Protein AF-A0A538NYM8-F1 (afdb_monomer)

Sequence (92 aa):
MFWLLVVAMNIWLVYRGLSGGIEKFCQFALPAMGVLAMIVLIRVLTLGTPNPVHPEQNVLNGLGYLWNPDFSKLTQFETWLAAAGQIFLVCR

pLDDT: mean 79.74, std 10.68, range [52.28, 94.94]

Mean predicted aligned error: 9.65 Å

Structure (mmCIF, N/CA/C/O backbone):
data_AF-A0A538NYM8-F1
#
_entry.id   AF-A0A538NYM8-F1
#
loop_
_atom_site.group_PDB
_atom_site.id
_atom_site.type_symbol
_atom_site.label_atom_id
_atom_site.label_alt_id
_atom_site.label_comp_id
_atom_site.label_asym_id
_at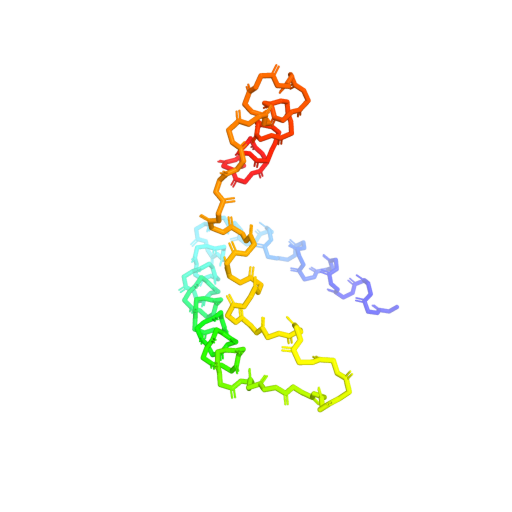om_site.label_entity_id
_atom_site.label_seq_id
_atom_site.pdbx_PDB_ins_code
_atom_site.Cartn_x
_atom_site.Cartn_y
_atom_site.Cartn_z
_atom_site.occupancy
_atom_site.B_iso_or_equiv
_atom_site.auth_seq_id
_atom_site.auth_comp_id
_atom_site.auth_asym_id
_atom_site.auth_atom_id
_atom_site.pdbx_PDB_model_num
ATOM 1 N N . MET A 1 1 ? -23.777 17.250 -2.970 1.00 71.25 1 MET A N 1
ATOM 2 C CA . MET A 1 1 ? -24.658 16.277 -2.284 1.00 71.25 1 MET A CA 1
ATOM 3 C C . MET A 1 1 ? -23.903 15.024 -1.831 1.00 71.25 1 MET A C 1
ATOM 5 O O . MET A 1 1 ? -23.858 14.786 -0.636 1.00 71.25 1 MET A O 1
ATOM 9 N N . PHE A 1 2 ? -23.237 14.277 -2.726 1.00 82.94 2 PHE A N 1
ATOM 10 C CA . PHE A 1 2 ? -22.468 13.061 -2.377 1.00 82.94 2 PHE A CA 1
ATOM 11 C C . PHE A 1 2 ? -21.405 13.271 -1.279 1.00 82.94 2 PHE A C 1
ATOM 13 O O . PHE A 1 2 ? -21.331 12.492 -0.336 1.00 82.94 2 PHE A O 1
ATOM 20 N N . TRP A 1 3 ? -20.650 14.372 -1.343 1.00 90.62 3 TRP A N 1
ATOM 21 C CA . TRP A 1 3 ? -19.624 14.702 -0.345 1.00 90.62 3 TRP A CA 1
ATOM 22 C C . TRP A 1 3 ? -20.176 14.809 1.088 1.00 90.62 3 TRP A C 1
ATOM 24 O O . TRP A 1 3 ? -19.593 14.255 2.013 1.00 90.62 3 TRP A O 1
ATOM 34 N N . LEU A 1 4 ? -21.344 15.439 1.270 1.00 90.69 4 LEU A N 1
ATOM 35 C CA . LEU A 1 4 ? -21.979 15.581 2.588 1.00 90.69 4 LEU A CA 1
ATOM 36 C C . LEU A 1 4 ? -22.408 14.229 3.168 1.00 90.69 4 LEU A C 1
ATOM 38 O O . LEU A 1 4 ? -22.302 14.020 4.371 1.00 90.69 4 LEU A O 1
ATOM 42 N N . LEU A 1 5 ? -22.850 13.304 2.312 1.00 90.25 5 LEU A N 1
ATOM 43 C CA . LEU A 1 5 ? -23.258 11.959 2.716 1.00 90.25 5 LEU A CA 1
ATOM 44 C C . LEU A 1 5 ? -22.047 11.150 3.203 1.00 90.25 5 LEU A C 1
ATOM 46 O O . LEU A 1 5 ? -22.099 10.538 4.267 1.00 90.25 5 LEU A O 1
ATOM 50 N N . VAL A 1 6 ? -20.926 11.222 2.478 1.00 89.06 6 VAL A N 1
ATOM 51 C CA . VAL A 1 6 ? -19.669 10.571 2.876 1.00 89.06 6 VAL A CA 1
ATOM 52 C C . VAL A 1 6 ? -19.154 11.138 4.199 1.00 89.06 6 VAL A C 1
ATOM 54 O O . VAL A 1 6 ? -18.781 10.370 5.085 1.00 89.06 6 VAL A O 1
ATOM 57 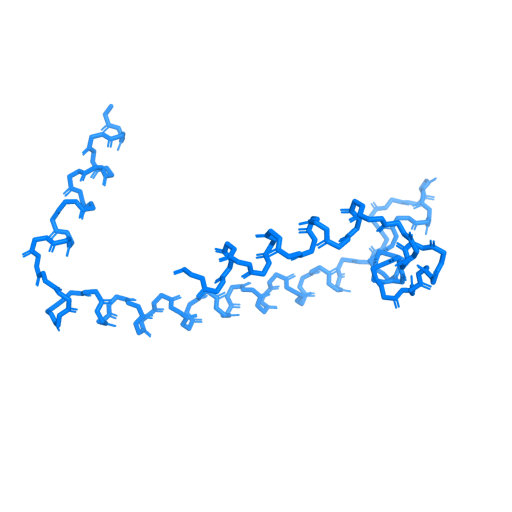N N . VAL A 1 7 ? -19.175 12.461 4.374 1.00 89.25 7 VAL A N 1
ATOM 58 C CA . VAL A 1 7 ? -18.741 13.106 5.623 1.00 89.25 7 VAL A CA 1
ATOM 59 C C . VAL A 1 7 ? -19.650 12.716 6.791 1.00 89.25 7 VAL A C 1
ATOM 61 O O . VAL A 1 7 ? -19.147 12.303 7.834 1.00 89.25 7 VAL A O 1
ATOM 64 N N . ALA A 1 8 ? -20.973 12.757 6.613 1.00 88.50 8 ALA A N 1
ATOM 65 C CA . ALA A 1 8 ? -21.927 12.350 7.645 1.00 88.50 8 ALA A CA 1
ATOM 66 C C . ALA A 1 8 ? -21.748 10.877 8.053 1.00 88.50 8 ALA A C 1
ATOM 68 O O . ALA A 1 8 ? -21.786 10.558 9.241 1.00 88.50 8 ALA A O 1
ATOM 69 N N . MET A 1 9 ? -21.493 9.988 7.089 1.00 84.00 9 MET A N 1
ATOM 70 C CA . MET A 1 9 ? -21.268 8.567 7.351 1.00 84.00 9 MET 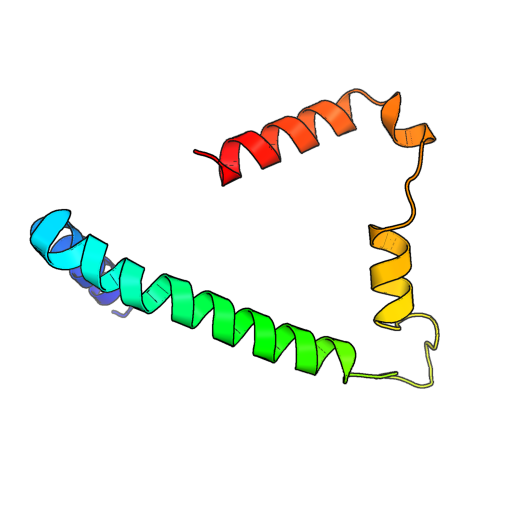A CA 1
ATOM 71 C C . MET A 1 9 ? -19.955 8.317 8.103 1.00 84.00 9 MET A C 1
ATOM 73 O O . MET A 1 9 ? -19.949 7.536 9.051 1.00 84.00 9 MET A O 1
ATOM 77 N N . ASN A 1 10 ? -18.867 9.009 7.742 1.00 83.94 10 ASN A N 1
ATOM 78 C CA . ASN A 1 10 ? -17.593 8.920 8.466 1.00 83.94 10 ASN A CA 1
ATOM 79 C C . ASN A 1 10 ? -17.736 9.414 9.912 1.00 83.94 10 ASN A C 1
ATOM 81 O O . ASN A 1 10 ? -17.308 8.735 10.843 1.00 83.94 10 ASN A O 1
ATOM 85 N N . ILE A 1 11 ? -18.399 10.556 10.107 1.00 85.62 11 ILE A N 1
ATOM 86 C CA . ILE A 1 11 ? -18.659 11.126 11.432 1.00 85.62 11 ILE A CA 1
ATOM 87 C C . ILE A 1 11 ? -19.507 10.163 12.281 1.00 85.62 11 ILE A C 1
ATOM 89 O O . ILE A 1 11 ? -19.168 9.894 13.433 1.00 85.62 11 ILE A O 1
ATOM 93 N N . TRP A 1 12 ? -20.563 9.578 11.708 1.00 84.44 12 TRP A N 1
ATOM 94 C CA . TRP A 1 12 ? -21.401 8.582 12.384 1.00 84.44 12 TRP A CA 1
ATOM 95 C C . TRP A 1 12 ? -20.618 7.326 12.805 1.00 84.44 12 TRP A C 1
ATOM 97 O O . TRP A 1 12 ? -20.819 6.812 13.907 1.00 84.44 12 TRP A O 1
ATOM 107 N N . LEU A 1 13 ? -19.694 6.857 11.960 1.00 78.38 13 LEU A N 1
ATOM 108 C CA . LEU A 1 13 ? -18.854 5.687 12.238 1.00 78.38 13 LEU A CA 1
ATOM 109 C C . LEU A 1 13 ? -17.867 5.946 13.386 1.00 78.38 13 LEU A C 1
ATOM 111 O O . LEU A 1 13 ? -17.681 5.081 14.241 1.00 78.38 13 LEU A O 1
ATOM 115 N N . VAL A 1 14 ? -17.290 7.151 13.438 1.00 81.62 14 VAL A N 1
ATOM 116 C CA . VAL A 1 14 ? -16.379 7.581 14.510 1.00 81.62 14 VAL A CA 1
ATOM 117 C C . VAL A 1 14 ? -17.126 7.763 15.837 1.00 81.62 14 VAL A C 1
ATOM 119 O O . VAL A 1 14 ? -16.644 7.304 16.873 1.00 81.62 14 VAL A O 1
ATOM 122 N N . TYR A 1 15 ? -18.330 8.351 15.824 1.00 78.81 15 TYR A N 1
ATOM 123 C CA . TYR A 1 15 ? -19.144 8.544 17.036 1.00 78.81 15 TYR A CA 1
ATOM 124 C C . TYR A 1 15 ? -19.558 7.235 17.720 1.00 78.81 15 TYR A C 1
ATOM 126 O O . TYR A 1 15 ? -19.762 7.216 18.932 1.00 78.81 15 TYR A O 1
ATOM 134 N N . ARG A 1 16 ? -19.666 6.130 16.973 1.00 73.44 16 ARG A N 1
ATOM 135 C CA . ARG A 1 16 ? -20.030 4.808 17.512 1.00 73.44 16 ARG A CA 1
ATOM 136 C C . ARG A 1 16 ? -18.876 4.108 18.256 1.00 73.44 16 ARG A C 1
ATOM 138 O O . ARG A 1 16 ? -19.087 3.045 18.842 1.00 73.44 16 ARG A O 1
ATOM 145 N N . GLY A 1 17 ? -17.691 4.726 18.278 1.00 69.44 17 GLY A N 1
ATOM 146 C CA . GLY A 1 17 ? -16.518 4.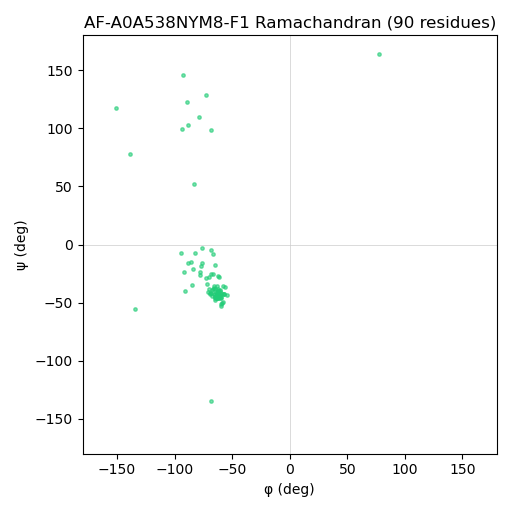290 19.035 1.00 69.44 17 GLY A CA 1
ATOM 147 C C . GLY A 1 17 ? -15.757 3.112 18.412 1.00 69.44 17 GLY A C 1
ATOM 148 O O . GLY A 1 17 ? -16.263 2.384 17.554 1.00 69.44 17 GLY A O 1
ATOM 149 N N . LEU A 1 18 ? -14.520 2.909 18.886 1.00 64.12 18 LEU A N 1
ATOM 150 C CA . LEU A 1 18 ? -13.598 1.863 18.413 1.00 64.12 18 LEU A CA 1
ATOM 151 C C . LEU A 1 18 ? -14.187 0.449 18.556 1.00 64.12 18 LEU A C 1
ATOM 153 O O . LEU A 1 18 ? -14.219 -0.308 17.589 1.00 64.12 18 LEU A O 1
ATOM 157 N N . SER A 1 19 ? -14.717 0.131 19.741 1.00 60.94 19 SER A N 1
ATOM 158 C CA . SER A 1 19 ? -15.191 -1.217 20.093 1.00 60.94 19 SER A CA 1
ATOM 159 C C . SER A 1 19 ? -16.570 -1.562 19.502 1.00 60.94 19 SER A C 1
ATOM 161 O O . SER A 1 19 ? -16.884 -2.724 19.258 1.00 60.94 19 SER A O 1
ATOM 163 N N . GLY A 1 20 ? -17.413 -0.558 19.235 1.00 62.91 20 GLY A N 1
ATOM 164 C CA . GLY A 1 20 ? -18.792 -0.774 18.782 1.00 62.91 20 GLY A CA 1
ATOM 165 C C . GLY A 1 20 ? -18.983 -0.805 17.262 1.00 62.91 20 GLY A C 1
ATOM 166 O O . GLY A 1 20 ? -19.973 -1.371 16.789 1.00 62.91 20 GLY A O 1
ATOM 167 N N . GLY A 1 21 ? -18.074 -0.186 16.500 1.00 66.06 21 GLY A N 1
ATOM 168 C CA . GLY A 1 21 ? -18.232 0.018 15.056 1.00 66.06 21 GLY A CA 1
ATOM 169 C C . GLY A 1 21 ? -16.990 -0.318 14.236 1.00 66.06 21 GLY A C 1
ATOM 170 O O . GLY A 1 21 ? -17.071 -1.143 13.326 1.00 66.06 21 GLY A O 1
ATOM 171 N N . ILE A 1 22 ? -15.851 0.299 14.562 1.00 75.00 22 ILE A N 1
ATOM 172 C CA . ILE A 1 22 ? -14.637 0.229 13.731 1.00 75.00 22 ILE A CA 1
ATOM 173 C C . ILE A 1 22 ? -14.081 -1.197 13.687 1.00 75.00 22 ILE A C 1
ATOM 175 O O . ILE A 1 22 ? -13.760 -1.684 12.608 1.00 75.00 22 ILE A O 1
ATOM 179 N N . GLU A 1 23 ? -14.041 -1.901 14.819 1.00 80.25 23 GLU A N 1
ATOM 180 C CA . GLU A 1 23 ? -13.497 -3.263 14.880 1.00 80.25 23 GLU A CA 1
ATOM 181 C C . GLU A 1 23 ? -14.285 -4.254 14.006 1.00 80.25 23 GLU A C 1
ATOM 183 O O . GLU A 1 23 ? -13.700 -4.968 13.193 1.00 80.25 23 GLU A O 1
ATOM 188 N N . LYS A 1 24 ? -15.623 -4.227 14.074 1.00 78.31 24 LYS A N 1
ATOM 189 C CA . LYS A 1 24 ? -16.481 -5.072 13.223 1.00 78.31 24 LYS A CA 1
ATOM 190 C C . LYS A 1 24 ? -16.396 -4.692 11.750 1.00 78.31 24 LYS A C 1
ATOM 192 O O . LYS A 1 24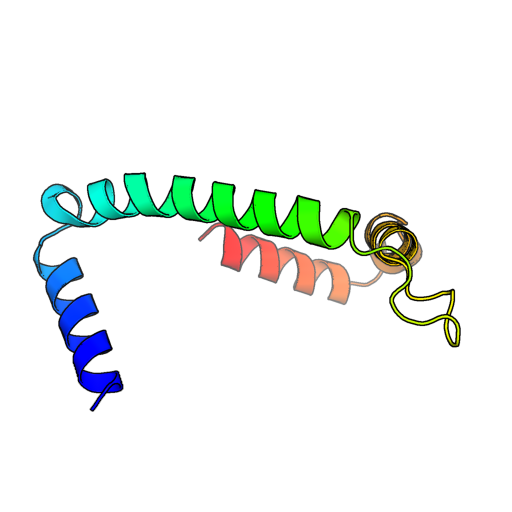 ? -16.420 -5.570 10.890 1.00 78.31 24 LYS A O 1
ATOM 197 N N . PHE A 1 25 ? -16.307 -3.395 11.453 1.00 81.88 25 PHE A N 1
ATOM 198 C CA . PHE A 1 25 ? -16.143 -2.933 10.081 1.00 81.88 25 PHE A CA 1
ATOM 199 C C . PHE A 1 25 ? -14.805 -3.400 9.505 1.00 81.88 25 PHE A C 1
ATOM 201 O O . PHE A 1 25 ? -14.794 -3.997 8.435 1.00 81.88 25 PHE A O 1
ATOM 208 N N . CYS A 1 26 ? -13.698 -3.223 10.229 1.00 81.69 26 CYS A N 1
ATOM 209 C CA . CYS A 1 26 ? -12.377 -3.692 9.816 1.00 81.69 26 CYS A CA 1
ATOM 210 C C . CYS A 1 26 ? -12.317 -5.217 9.681 1.00 81.69 26 CYS A C 1
ATOM 212 O O . CYS A 1 26 ? -11.721 -5.709 8.726 1.00 81.69 26 CYS A O 1
ATOM 214 N N . GLN A 1 27 ? -12.983 -5.969 10.564 1.00 84.44 27 GLN A N 1
ATOM 215 C CA . GLN A 1 27 ? -13.054 -7.429 10.469 1.00 84.44 27 GLN A CA 1
ATOM 216 C C . GLN A 1 27 ? -13.734 -7.907 9.177 1.00 84.44 27 GLN A C 1
ATOM 218 O O . GLN A 1 27 ? -13.411 -8.987 8.698 1.00 84.44 27 GLN A O 1
ATOM 223 N N . PHE A 1 28 ? -14.644 -7.122 8.595 1.00 86.62 28 PHE A N 1
ATOM 224 C CA . PHE A 1 28 ? -15.244 -7.417 7.290 1.00 86.62 28 PHE A CA 1
ATOM 225 C C . PHE A 1 28 ? -14.468 -6.784 6.122 1.00 86.62 28 PHE A C 1
ATOM 227 O O . PHE A 1 28 ? -14.276 -7.411 5.081 1.00 86.62 28 PHE A O 1
ATOM 234 N N . ALA A 1 29 ? -13.987 -5.552 6.290 1.00 87.31 29 ALA A N 1
ATOM 235 C CA . ALA A 1 29 ? -13.309 -4.788 5.249 1.00 87.31 29 ALA A CA 1
ATOM 236 C C . ALA A 1 29 ? -11.931 -5.367 4.900 1.00 87.31 29 ALA A C 1
ATOM 238 O O . ALA A 1 29 ? -11.615 -5.486 3.720 1.00 87.31 29 ALA A O 1
ATOM 239 N N . LEU A 1 30 ? -11.134 -5.782 5.891 1.00 89.62 30 LEU A N 1
ATOM 240 C CA . LEU A 1 30 ? -9.817 -6.390 5.664 1.00 89.62 30 LEU A CA 1
ATOM 241 C C . LEU A 1 30 ? -9.886 -7.678 4.823 1.00 89.62 30 LEU A C 1
ATOM 243 O O . LEU A 1 30 ? -9.181 -7.752 3.812 1.00 89.62 30 LEU A O 1
ATOM 247 N N . PRO A 1 31 ? -10.729 -8.681 5.149 1.00 90.75 31 PRO A N 1
ATOM 248 C CA . PRO A 1 31 ? -10.847 -9.862 4.302 1.00 90.75 31 PRO A CA 1
ATOM 249 C C . PRO A 1 31 ? -11.452 -9.529 2.936 1.00 90.75 31 PRO A C 1
ATOM 251 O O . PRO A 1 31 ? -10.981 -10.064 1.934 1.00 90.75 31 PRO A O 1
ATOM 254 N N . ALA A 1 32 ? -12.426 -8.613 2.852 1.00 93.06 32 ALA A N 1
ATOM 255 C CA . ALA A 1 32 ? -12.974 -8.183 1.565 1.00 93.06 32 ALA A CA 1
ATOM 256 C C . ALA A 1 32 ? -11.899 -7.546 0.662 1.00 93.06 32 ALA A C 1
ATOM 258 O O . ALA A 1 32 ? -11.813 -7.885 -0.520 1.00 93.06 32 ALA A O 1
ATOM 259 N N . MET A 1 33 ? -11.037 -6.684 1.213 1.00 90.81 33 MET A N 1
ATOM 260 C CA . MET A 1 33 ? -9.900 -6.103 0.491 1.00 90.81 33 MET A CA 1
ATOM 261 C C . MET A 1 33 ? -8.935 -7.180 -0.009 1.00 90.81 33 MET A C 1
ATOM 263 O O . MET A 1 33 ? -8.541 -7.145 -1.174 1.00 90.81 33 MET A O 1
ATOM 267 N N . GLY A 1 34 ? -8.592 -8.158 0.834 1.00 92.38 34 GLY A N 1
ATOM 268 C CA . GLY A 1 34 ? -7.726 -9.274 0.445 1.00 92.38 34 GLY A CA 1
ATOM 269 C C . GLY A 1 34 ? -8.307 -10.110 -0.700 1.00 92.38 34 GLY A C 1
ATOM 270 O O . GLY A 1 34 ? -7.602 -10.428 -1.658 1.00 92.38 34 GLY A O 1
ATOM 271 N N . VAL A 1 35 ? -9.608 -10.412 -0.651 1.00 94.94 35 VAL A N 1
ATOM 272 C CA . VAL A 1 35 ? -10.296 -11.170 -1.709 1.00 94.94 35 VAL A CA 1
ATOM 273 C C . VAL A 1 35 ? -10.320 -10.391 -3.025 1.00 94.94 35 VAL A C 1
ATOM 275 O O . VAL A 1 35 ? -9.989 -10.947 -4.072 1.00 94.94 35 VAL A O 1
ATOM 278 N N . LEU A 1 36 ? -10.656 -9.099 -2.992 1.00 92.25 36 LEU A N 1
ATOM 279 C CA . LEU A 1 36 ? -10.650 -8.257 -4.192 1.00 92.25 36 LEU A CA 1
ATOM 280 C C . LEU A 1 36 ? -9.245 -8.140 -4.795 1.00 92.25 36 LEU A C 1
ATOM 282 O O . LEU A 1 36 ? -9.095 -8.263 -6.011 1.00 92.25 36 LEU A O 1
ATOM 286 N N . ALA A 1 37 ? -8.217 -7.976 -3.960 1.00 89.94 37 ALA A N 1
ATOM 287 C CA . ALA A 1 37 ? -6.827 -7.962 -4.405 1.00 89.94 37 ALA A CA 1
ATOM 288 C C . ALA A 1 37 ? -6.434 -9.280 -5.090 1.00 89.94 37 ALA A C 1
ATOM 290 O O . ALA A 1 37 ? -5.807 -9.256 -6.147 1.00 89.94 37 ALA A O 1
ATOM 291 N N . MET A 1 38 ? -6.858 -10.427 -4.549 1.00 92.31 38 MET A N 1
ATOM 292 C CA . MET A 1 38 ? -6.609 -11.735 -5.161 1.00 92.31 38 MET A CA 1
ATOM 293 C C . MET A 1 38 ? -7.319 -11.895 -6.511 1.00 92.31 38 MET A C 1
ATOM 295 O O . MET A 1 38 ? -6.713 -12.379 -7.466 1.00 92.31 38 MET A O 1
ATOM 299 N N . ILE A 1 39 ? -8.574 -11.451 -6.626 1.00 91.69 39 ILE A N 1
ATOM 300 C CA . ILE A 1 39 ? -9.314 -11.471 -7.899 1.00 91.69 39 ILE A CA 1
ATOM 301 C C . ILE A 1 39 ? -8.588 -10.622 -8.946 1.00 91.69 39 ILE A C 1
ATOM 303 O O . ILE A 1 39 ? -8.397 -11.068 -10.078 1.00 91.69 39 ILE A O 1
ATOM 307 N N . VAL A 1 40 ? -8.158 -9.415 -8.571 1.00 87.44 40 VAL A N 1
ATOM 308 C CA . VAL A 1 40 ? -7.404 -8.527 -9.464 1.00 87.44 40 VAL A CA 1
ATOM 309 C C . VAL A 1 40 ? -6.069 -9.155 -9.848 1.00 87.44 40 VAL A C 1
ATOM 311 O O . VAL A 1 40 ? -5.736 -9.136 -11.026 1.00 87.44 40 VAL A O 1
ATOM 314 N N . LEU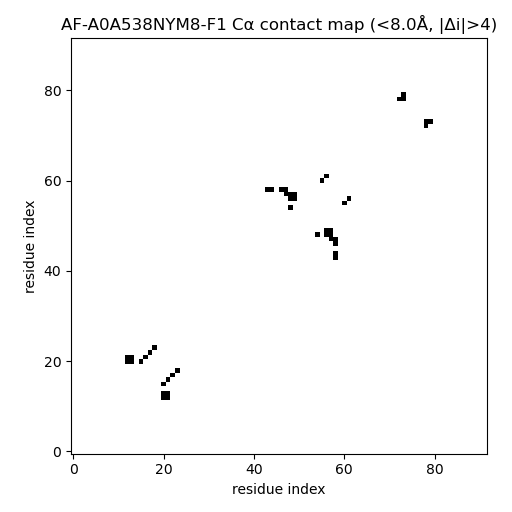 A 1 41 ? -5.342 -9.768 -8.912 1.00 86.88 41 LEU A N 1
ATOM 315 C CA . LEU A 1 41 ? -4.078 -10.452 -9.193 1.00 86.88 41 LEU A CA 1
ATOM 316 C C . LEU A 1 41 ? -4.258 -11.567 -10.227 1.00 86.88 41 LEU A C 1
ATOM 318 O O . LEU A 1 41 ? -3.541 -11.593 -11.225 1.00 86.88 41 LEU A O 1
ATOM 322 N N . ILE A 1 42 ? -5.234 -12.457 -10.022 1.00 86.06 42 ILE A N 1
ATOM 323 C CA . ILE A 1 42 ? -5.532 -13.541 -10.969 1.00 86.06 42 ILE A CA 1
ATOM 324 C C . ILE A 1 42 ? -5.897 -12.946 -12.325 1.00 86.06 42 ILE A C 1
ATOM 326 O O . ILE A 1 42 ? -5.367 -13.375 -13.346 1.00 86.06 42 ILE A O 1
ATOM 330 N N . ARG A 1 43 ? -6.754 -11.918 -12.352 1.00 82.88 43 ARG A N 1
ATOM 331 C CA . ARG A 1 43 ? -7.128 -11.261 -13.606 1.00 82.88 43 ARG A CA 1
ATOM 332 C C . ARG A 1 43 ? -5.906 -10.683 -14.300 1.00 82.88 43 ARG A C 1
ATOM 334 O O . ARG A 1 43 ? -5.677 -11.058 -15.438 1.00 82.88 43 ARG A O 1
ATOM 341 N N . VAL A 1 44 ? -5.093 -9.879 -13.624 1.00 79.56 44 VAL A N 1
ATOM 342 C CA . VAL A 1 44 ? -3.878 -9.271 -14.183 1.00 79.56 44 VAL A CA 1
ATOM 343 C C . VAL A 1 44 ? -2.911 -10.331 -14.708 1.00 79.56 44 VAL A C 1
ATOM 345 O O . VAL A 1 44 ? -2.425 -10.175 -15.814 1.00 79.56 44 VAL A O 1
ATOM 348 N N . LEU A 1 45 ? -2.691 -11.443 -14.004 1.00 74.88 45 LEU A N 1
ATOM 349 C CA . LEU A 1 45 ? -1.823 -12.521 -14.499 1.00 74.88 45 LEU A CA 1
ATOM 350 C C . LEU A 1 45 ? -2.426 -13.289 -15.691 1.00 74.88 45 LEU A C 1
ATOM 352 O O . LEU A 1 45 ? -1.685 -13.818 -16.515 1.00 74.88 45 LEU A O 1
ATOM 356 N N . THR A 1 46 ? -3.757 -13.353 -15.793 1.00 71.88 46 THR A N 1
ATOM 357 C CA . THR A 1 46 ? -4.465 -13.960 -16.940 1.00 71.88 46 THR A CA 1
ATOM 358 C C . THR A 1 46 ? -4.682 -12.998 -18.111 1.00 71.88 46 THR A C 1
ATOM 360 O O . THR A 1 46 ? -4.993 -13.451 -19.214 1.00 71.88 46 THR A O 1
ATOM 363 N N . LEU A 1 47 ? -4.515 -11.685 -17.907 1.00 65.69 47 LEU A N 1
ATOM 364 C CA . LEU A 1 47 ? -4.356 -10.728 -18.995 1.00 65.69 47 LEU A CA 1
ATOM 365 C C . LEU A 1 47 ? -2.989 -11.024 -19.630 1.00 65.69 47 LEU A C 1
ATOM 367 O O . LEU A 1 47 ? -1.951 -10.643 -19.100 1.00 65.69 47 LEU A O 1
ATOM 371 N N . GLY A 1 48 ? -3.004 -11.776 -20.733 1.00 63.94 48 GLY A N 1
ATOM 372 C CA . GLY A 1 48 ? -1.825 -12.045 -21.558 1.00 63.94 48 GLY A CA 1
ATOM 373 C C . GLY A 1 48 ? -1.340 -10.783 -22.284 1.00 63.94 48 GLY A C 1
ATOM 374 O O . GLY A 1 48 ? -1.266 -9.709 -21.702 1.00 63.94 48 GLY A O 1
ATOM 375 N N . THR A 1 49 ? -1.032 -10.885 -23.576 1.00 54.91 49 THR A N 1
ATOM 376 C CA . THR A 1 49 ? -0.623 -9.760 -24.434 1.00 54.91 49 THR A CA 1
ATOM 377 C C . THR A 1 49 ? -1.841 -8.938 -24.882 1.00 54.91 49 THR A C 1
ATOM 379 O O . THR A 1 49 ? -2.608 -9.409 -25.724 1.00 54.91 49 THR A O 1
ATOM 382 N N . PRO A 1 50 ? -2.057 -7.698 -24.399 1.00 57.66 50 PRO A N 1
ATOM 383 C CA . PRO A 1 50 ? -3.244 -6.929 -24.778 1.00 57.66 50 PRO A CA 1
ATOM 384 C C . PRO A 1 50 ? -3.143 -6.331 -26.190 1.00 57.66 50 PRO A C 1
ATOM 386 O O . PRO A 1 50 ? -4.156 -5.900 -26.734 1.00 57.66 50 PRO A O 1
ATOM 389 N N . ASN A 1 51 ? -1.945 -6.274 -26.791 1.00 52.28 51 ASN A N 1
ATOM 390 C CA . ASN A 1 51 ? -1.738 -5.626 -28.084 1.00 52.28 51 ASN A CA 1
ATOM 391 C C . ASN A 1 51 ? -0.567 -6.261 -28.876 1.00 52.28 51 ASN A C 1
ATOM 393 O O . ASN A 1 51 ? 0.575 -6.179 -28.427 1.00 52.28 51 ASN A O 1
ATOM 397 N N . PRO A 1 52 ? -0.796 -6.865 -30.059 1.00 57.25 52 PRO A N 1
ATOM 398 C CA . PRO A 1 52 ? 0.264 -7.456 -30.890 1.00 57.25 52 PRO A CA 1
ATOM 399 C C . PRO A 1 52 ? 1.226 -6.430 -31.520 1.00 57.25 52 PRO A C 1
ATOM 401 O O . PRO A 1 52 ? 2.198 -6.819 -32.159 1.00 57.25 52 PRO A O 1
ATOM 404 N N . VAL A 1 53 ? 0.970 -5.130 -31.337 1.00 59.56 53 VAL A N 1
ATOM 405 C CA . VAL A 1 53 ? 1.809 -4.023 -31.828 1.00 59.56 53 VAL A CA 1
ATOM 406 C C . VAL A 1 53 ? 2.973 -3.695 -30.869 1.00 59.56 53 VAL A C 1
ATOM 408 O O . VAL A 1 53 ? 3.978 -3.155 -31.315 1.00 59.56 53 VAL A O 1
ATOM 411 N N . HIS A 1 54 ? 2.875 -4.073 -29.585 1.00 55.44 54 HIS A N 1
ATOM 412 C CA . HIS A 1 54 ? 3.892 -3.835 -28.545 1.00 55.44 54 HIS A CA 1
ATOM 413 C C . HIS A 1 54 ? 4.066 -5.074 -27.640 1.00 55.44 54 HIS A C 1
ATOM 415 O O . HIS A 1 54 ? 3.526 -5.123 -26.528 1.00 55.44 54 HIS A O 1
ATOM 421 N N . PRO A 1 55 ? 4.780 -6.118 -28.107 1.00 58.09 55 PRO A N 1
ATOM 422 C CA . PRO A 1 55 ? 4.962 -7.380 -27.380 1.00 58.09 55 PRO A CA 1
ATOM 423 C C . PRO A 1 55 ? 5.784 -7.246 -26.084 1.00 58.09 55 PRO A C 1
ATOM 425 O O . PRO A 1 55 ? 5.881 -8.197 -25.310 1.00 58.09 55 PRO A O 1
ATOM 428 N N . GLU A 1 56 ? 6.387 -6.091 -25.819 1.00 57.34 56 GLU A N 1
ATOM 429 C CA . GLU A 1 56 ? 7.149 -5.803 -24.606 1.00 57.34 56 GLU A CA 1
ATOM 430 C C . GLU A 1 56 ? 6.266 -5.499 -23.385 1.00 57.34 56 GLU A C 1
ATOM 432 O O . GLU A 1 56 ? 6.701 -5.728 -22.253 1.00 57.34 56 GLU A O 1
ATOM 437 N N . GLN A 1 57 ? 5.020 -5.055 -23.587 1.00 64.31 57 GLN A N 1
ATOM 438 C CA . GLN A 1 57 ? 4.076 -4.677 -22.524 1.00 64.31 57 GLN A CA 1
ATOM 439 C C . GLN A 1 57 ? 3.343 -5.894 -21.937 1.00 64.31 57 GLN A C 1
ATOM 441 O O . GLN A 1 57 ? 2.116 -5.945 -21.853 1.00 64.31 57 GLN A O 1
ATOM 446 N N . ASN A 1 58 ? 4.118 -6.899 -21.537 1.00 67.38 58 ASN A N 1
ATOM 447 C CA . ASN A 1 58 ? 3.627 -8.090 -20.864 1.00 67.38 58 ASN A CA 1
ATOM 448 C C . ASN A 1 58 ? 3.689 -7.935 -19.349 1.00 67.38 58 ASN A C 1
ATOM 450 O O . ASN A 1 58 ? 4.647 -7.387 -18.803 1.00 67.38 58 ASN A O 1
ATOM 454 N N . VAL A 1 59 ? 2.714 -8.522 -18.658 1.00 70.88 59 VAL A N 1
ATOM 455 C CA . VAL A 1 59 ? 2.677 -8.573 -17.189 1.00 70.88 59 VAL A CA 1
ATOM 456 C C . VAL A 1 59 ? 3.949 -9.223 -16.633 1.00 70.88 59 VAL A C 1
ATOM 458 O O . VAL A 1 59 ? 4.511 -8.736 -15.659 1.00 70.88 59 VAL A O 1
ATOM 461 N N . LEU A 1 60 ? 4.484 -10.240 -17.318 1.00 73.00 60 LEU A N 1
ATOM 462 C CA . LEU A 1 60 ? 5.761 -10.875 -16.975 1.00 73.00 60 LEU A CA 1
ATOM 463 C C . LEU A 1 60 ? 6.960 -9.916 -17.052 1.00 73.00 60 LEU A C 1
ATOM 465 O O . LEU A 1 60 ? 7.805 -9.941 -16.163 1.00 73.00 60 LEU A O 1
ATOM 469 N N . ASN A 1 61 ? 7.018 -9.037 -18.057 1.00 72.56 61 ASN A N 1
ATOM 470 C CA . ASN A 1 61 ? 8.072 -8.021 -18.154 1.00 72.56 61 ASN A CA 1
ATOM 471 C C . ASN A 1 61 ? 7.893 -6.924 -17.095 1.00 72.56 61 ASN A C 1
ATOM 473 O O . ASN A 1 61 ? 8.881 -6.436 -16.555 1.00 72.56 61 ASN A O 1
ATOM 477 N N . GLY A 1 62 ? 6.648 -6.572 -16.749 1.00 77.00 62 GLY A N 1
ATOM 478 C CA . GLY A 1 62 ? 6.349 -5.659 -15.641 1.00 77.00 62 GLY A CA 1
ATOM 479 C C . GLY A 1 62 ? 6.791 -6.212 -14.281 1.00 77.00 62 GLY A C 1
ATOM 480 O O . GLY A 1 62 ? 7.417 -5.497 -13.499 1.00 77.00 62 GLY A O 1
ATOM 481 N N . LEU A 1 63 ? 6.538 -7.501 -14.021 1.00 79.62 63 LEU A N 1
ATOM 482 C CA . LEU A 1 63 ? 7.083 -8.189 -12.848 1.00 79.62 63 LEU A CA 1
ATOM 483 C C . LEU A 1 63 ? 8.617 -8.239 -12.920 1.00 79.62 63 LEU A C 1
ATOM 485 O O . LEU A 1 63 ? 9.276 -7.921 -11.937 1.00 79.62 63 LEU A O 1
ATOM 489 N N . GLY A 1 64 ? 9.197 -8.556 -14.078 1.00 79.38 64 GLY A N 1
ATOM 490 C CA . GLY A 1 64 ? 10.650 -8.555 -14.273 1.00 79.38 64 GLY A CA 1
ATOM 491 C C . GLY A 1 64 ? 11.302 -7.207 -13.951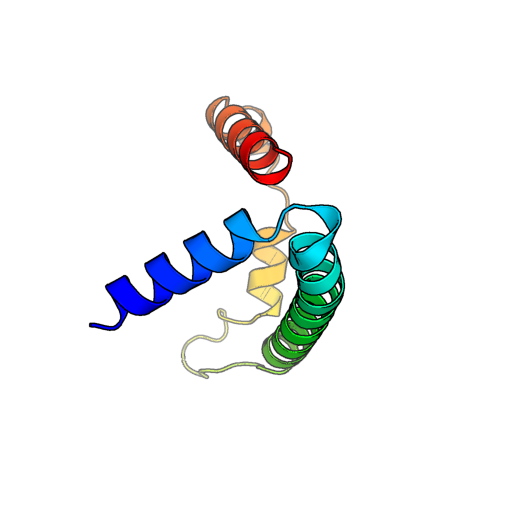 1.00 79.38 64 GLY A C 1
ATOM 492 O O . GLY A 1 64 ? 12.316 -7.174 -13.266 1.00 79.38 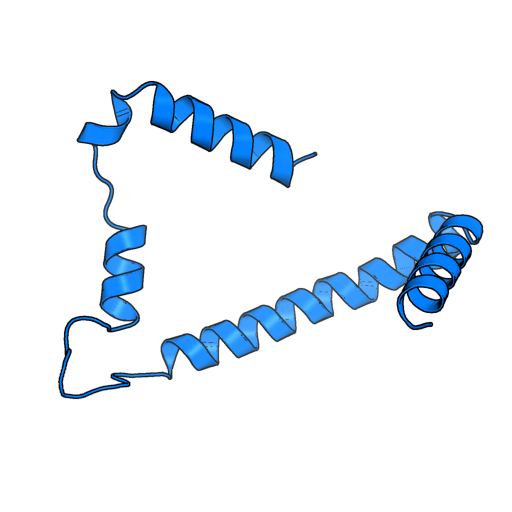64 GLY A O 1
ATOM 493 N N . TYR A 1 65 ? 10.694 -6.092 -14.361 1.00 80.06 65 TYR A N 1
ATOM 494 C CA . TYR A 1 65 ? 11.181 -4.747 -14.039 1.00 80.06 65 TYR A CA 1
ATOM 495 C C . TYR A 1 65 ? 11.143 -4.446 -12.534 1.00 80.06 65 TYR A C 1
ATOM 497 O O . TYR A 1 65 ? 12.082 -3.864 -12.001 1.00 80.06 65 TYR A O 1
ATOM 505 N N . LEU A 1 66 ? 10.077 -4.856 -11.839 1.00 82.19 66 LEU A N 1
ATOM 506 C CA . LEU A 1 66 ? 9.945 -4.633 -10.397 1.00 82.19 66 LEU A CA 1
ATOM 507 C C . LEU A 1 66 ? 10.929 -5.485 -9.583 1.00 82.19 66 LEU A C 1
ATOM 509 O O . LEU A 1 66 ? 11.454 -5.029 -8.570 1.00 82.19 66 LEU A O 1
ATOM 513 N N . TRP A 1 67 ? 11.148 -6.728 -10.013 1.00 81.38 67 TRP A N 1
ATOM 514 C CA . TRP A 1 67 ? 11.922 -7.721 -9.269 1.00 81.38 67 TRP A CA 1
ATOM 515 C C . TRP A 1 67 ? 13.397 -7.800 -9.674 1.00 81.38 67 TRP A C 1
ATOM 517 O O . TRP A 1 67 ? 14.148 -8.500 -9.000 1.00 81.38 67 TRP A O 1
ATOM 527 N N . ASN A 1 68 ? 13.836 -7.110 -10.732 1.00 86.06 68 ASN A N 1
ATOM 528 C CA . ASN A 1 68 ? 15.242 -7.064 -11.135 1.00 86.06 68 ASN A CA 1
ATOM 529 C C . ASN A 1 68 ? 15.973 -5.908 -10.420 1.00 86.06 68 ASN A C 1
ATOM 531 O O . ASN A 1 68 ? 15.806 -4.751 -10.815 1.00 86.06 68 ASN A O 1
ATOM 535 N N . PRO A 1 69 ? 16.779 -6.181 -9.375 1.00 80.50 69 PRO A N 1
ATOM 536 C CA . PRO A 1 69 ? 17.384 -5.133 -8.566 1.00 80.50 69 PRO A CA 1
ATOM 537 C C . PRO A 1 69 ? 18.504 -4.417 -9.326 1.00 80.50 69 PRO A C 1
ATOM 539 O O . PRO A 1 69 ? 19.444 -5.042 -9.816 1.00 80.50 69 PRO A O 1
ATOM 542 N N . ASP A 1 70 ? 18.446 -3.087 -9.361 1.00 83.00 70 ASP A N 1
ATOM 543 C CA . ASP A 1 70 ? 19.562 -2.257 -9.813 1.00 83.00 70 ASP A CA 1
ATOM 544 C C . ASP A 1 70 ? 20.418 -1.837 -8.608 1.00 83.00 70 ASP A C 1
ATOM 546 O O . ASP A 1 70 ? 20.098 -0.899 -7.873 1.00 83.00 70 ASP A O 1
ATOM 550 N N . PHE A 1 71 ? 21.534 -2.539 -8.405 1.00 80.19 71 PHE A N 1
ATOM 551 C CA . PHE A 1 71 ? 22.476 -2.262 -7.317 1.00 80.19 71 PHE A CA 1
ATOM 552 C C . PHE A 1 71 ? 23.161 -0.892 -7.444 1.00 80.19 71 PHE A C 1
ATOM 554 O O . PHE A 1 71 ? 23.667 -0.375 -6.446 1.00 80.19 71 PHE A O 1
ATOM 561 N N . SER A 1 72 ? 23.137 -0.262 -8.626 1.00 81.88 72 SER A N 1
ATOM 562 C CA . SER A 1 72 ? 23.637 1.104 -8.817 1.00 81.88 72 SER A CA 1
ATOM 563 C C . SER A 1 72 ? 22.783 2.140 -8.074 1.00 81.88 72 SER A C 1
ATOM 565 O O . SER A 1 72 ? 23.285 3.189 -7.674 1.00 81.88 72 SER A O 1
ATOM 567 N N . LYS A 1 73 ? 21.501 1.842 -7.819 1.00 79.81 73 LYS A N 1
ATOM 568 C CA . LYS A 1 73 ? 20.589 2.734 -7.084 1.00 79.81 73 LYS A CA 1
ATOM 569 C C . LYS A 1 73 ? 20.812 2.730 -5.573 1.00 79.81 73 LYS A C 1
ATOM 571 O O . LYS A 1 73 ? 20.415 3.677 -4.905 1.00 79.81 73 LYS A O 1
ATOM 576 N N . LEU A 1 74 ? 21.490 1.721 -5.026 1.00 79.12 74 LEU A N 1
ATOM 577 C CA . LEU A 1 74 ? 21.741 1.629 -3.581 1.00 79.12 74 LEU A CA 1
ATOM 578 C C . LEU A 1 74 ? 22.698 2.708 -3.063 1.00 79.12 74 LEU A C 1
ATOM 580 O O . LEU A 1 74 ? 22.641 3.063 -1.887 1.00 79.12 74 LEU A O 1
ATOM 584 N N . THR A 1 75 ? 23.568 3.236 -3.924 1.00 81.44 75 THR A N 1
ATOM 585 C CA . THR A 1 75 ? 24.510 4.308 -3.572 1.00 81.44 75 THR A CA 1
ATOM 586 C C . THR A 1 75 ? 23.874 5.701 -3.635 1.00 81.44 75 THR A C 1
ATOM 588 O O . THR A 1 75 ? 24.499 6.675 -3.217 1.00 81.44 75 THR A O 1
ATOM 591 N N . GLN A 1 76 ? 22.633 5.818 -4.125 1.00 84.75 76 GLN A N 1
ATOM 592 C CA . GLN A 1 76 ? 21.914 7.086 -4.241 1.00 84.75 76 GLN A CA 1
ATOM 593 C C . GLN A 1 76 ? 21.128 7.376 -2.956 1.00 84.75 76 GLN A C 1
ATOM 595 O O . GLN A 1 76 ? 20.259 6.605 -2.554 1.00 84.75 76 GLN A O 1
ATOM 600 N N . PHE A 1 77 ? 21.398 8.520 -2.321 1.00 83.75 77 PHE A N 1
ATOM 601 C CA . PHE A 1 77 ? 20.724 8.923 -1.079 1.00 83.75 77 PHE A CA 1
ATOM 602 C C . PHE A 1 77 ? 19.207 9.127 -1.256 1.00 83.75 77 PHE A C 1
ATOM 604 O O . PHE A 1 77 ? 18.424 8.750 -0.387 1.00 83.75 77 PHE A O 1
ATOM 611 N N . GLU A 1 78 ? 18.780 9.632 -2.416 1.00 86.31 78 GLU A N 1
ATOM 612 C CA . GLU A 1 78 ? 17.364 9.826 -2.761 1.00 86.31 78 GLU A CA 1
ATOM 613 C C . GLU A 1 78 ? 16.552 8.521 -2.690 1.00 86.31 78 GLU A C 1
ATOM 615 O O . GLU A 1 78 ? 15.404 8.524 -2.246 1.00 86.31 78 GLU A O 1
ATOM 620 N N . THR A 1 79 ? 17.149 7.382 -3.065 1.00 86.81 79 THR A N 1
ATOM 621 C CA . THR A 1 79 ? 16.487 6.069 -3.001 1.00 86.81 79 THR A CA 1
ATOM 622 C C . THR A 1 79 ? 16.188 5.663 -1.557 1.00 86.81 79 THR A C 1
ATOM 624 O O . THR A 1 79 ? 15.106 5.147 -1.277 1.00 86.81 79 THR A O 1
ATOM 627 N N . TRP A 1 80 ? 17.095 5.960 -0.624 1.00 87.50 80 TRP A N 1
ATOM 628 C CA . TRP A 1 80 ? 16.895 5.698 0.803 1.00 87.50 80 TRP A CA 1
ATOM 629 C C . TRP A 1 80 ? 15.857 6.627 1.425 1.00 87.50 80 TRP A C 1
ATOM 631 O O . TRP A 1 80 ? 15.016 6.165 2.197 1.00 87.50 80 TRP A O 1
ATOM 641 N N . LEU A 1 81 ? 15.875 7.913 1.064 1.00 90.44 81 LEU A N 1
ATOM 642 C CA . LEU A 1 81 ? 14.893 8.882 1.547 1.00 90.44 81 LEU A CA 1
ATOM 643 C C . LEU A 1 81 ? 13.473 8.512 1.088 1.00 90.44 81 LEU A C 1
ATOM 645 O O . LEU A 1 81 ? 12.547 8.485 1.901 1.00 90.44 81 LEU A O 1
ATOM 649 N N . ALA A 1 82 ? 13.312 8.163 -0.191 1.00 89.69 82 ALA A N 1
ATOM 650 C CA . AL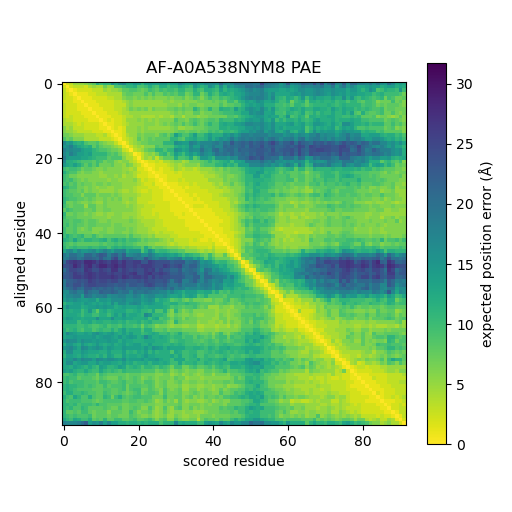A A 1 82 ? 12.031 7.733 -0.745 1.00 89.69 82 ALA A CA 1
ATOM 651 C C . ALA A 1 82 ? 11.527 6.431 -0.097 1.00 89.69 82 ALA A C 1
ATOM 653 O O . ALA A 1 82 ? 10.360 6.351 0.293 1.00 89.69 82 ALA A O 1
ATOM 654 N N . ALA A 1 83 ? 12.401 5.432 0.072 1.00 88.25 83 ALA A N 1
ATOM 655 C CA . ALA A 1 83 ? 12.040 4.161 0.700 1.00 88.25 83 ALA A CA 1
ATOM 656 C C . ALA A 1 83 ? 11.650 4.333 2.179 1.00 88.25 83 ALA A C 1
ATOM 658 O O . ALA A 1 83 ? 10.621 3.811 2.614 1.00 88.25 83 ALA A O 1
ATOM 659 N N . ALA A 1 84 ? 12.420 5.110 2.948 1.00 89.06 84 ALA A N 1
ATOM 660 C CA . ALA A 1 84 ? 12.114 5.393 4.350 1.00 89.06 84 ALA A CA 1
ATOM 661 C C . ALA A 1 84 ? 10.779 6.144 4.505 1.00 89.06 84 ALA A C 1
ATOM 663 O O . ALA A 1 84 ? 9.987 5.815 5.391 1.00 89.06 84 ALA A O 1
ATOM 664 N N . GLY A 1 85 ? 10.496 7.102 3.612 1.00 89.75 85 GLY A N 1
ATOM 665 C CA . GLY A 1 85 ? 9.218 7.814 3.576 1.00 89.75 85 GLY A CA 1
ATOM 666 C C . GLY A 1 85 ? 8.026 6.890 3.311 1.00 89.75 85 GLY A C 1
ATOM 667 O O . GLY A 1 85 ? 7.006 6.993 3.992 1.00 89.75 85 GLY A O 1
ATOM 668 N N . GLN A 1 86 ? 8.162 5.944 2.377 1.00 88.50 86 GLN A N 1
ATOM 669 C CA . GLN A 1 86 ? 7.109 4.967 2.086 1.00 88.50 86 GLN A CA 1
ATOM 670 C C . GLN A 1 86 ? 6.840 4.027 3.265 1.00 88.50 86 GLN A C 1
ATOM 672 O O . GLN A 1 86 ? 5.682 3.827 3.630 1.00 88.50 86 GLN A O 1
ATOM 677 N N . ILE A 1 87 ? 7.886 3.493 3.901 1.00 88.88 87 ILE A N 1
ATOM 678 C CA . ILE A 1 87 ? 7.733 2.599 5.059 1.00 88.88 87 ILE A CA 1
ATOM 679 C C . ILE A 1 87 ? 7.051 3.337 6.218 1.00 88.88 87 ILE A C 1
ATOM 681 O O . ILE A 1 87 ? 6.134 2.802 6.840 1.00 88.88 87 ILE A O 1
ATOM 685 N N . PHE A 1 88 ? 7.449 4.584 6.480 1.00 90.00 88 PHE A N 1
ATOM 686 C CA . PHE A 1 88 ? 6.858 5.385 7.548 1.00 90.00 88 PHE A CA 1
ATOM 687 C C . PHE A 1 88 ? 5.363 5.658 7.333 1.00 90.00 88 PHE A C 1
ATOM 689 O O . PHE A 1 88 ? 4.597 5.578 8.288 1.00 90.00 88 PHE A O 1
ATOM 696 N N . LEU A 1 89 ? 4.942 5.954 6.099 1.00 87.00 89 LEU A N 1
ATOM 697 C CA . LEU A 1 89 ? 3.539 6.242 5.777 1.00 87.00 89 LEU A CA 1
ATOM 698 C C . LEU A 1 89 ? 2.637 5.007 5.797 1.00 87.00 89 LEU A C 1
ATOM 700 O O . LEU A 1 89 ? 1.443 5.140 6.034 1.00 87.00 89 LEU A O 1
ATOM 704 N N . VAL A 1 90 ? 3.180 3.825 5.507 1.00 87.44 90 VAL A N 1
ATOM 705 C CA . VAL A 1 90 ? 2.394 2.582 5.470 1.00 87.44 90 VAL A CA 1
ATOM 706 C C . VAL A 1 90 ? 2.262 1.957 6.858 1.00 87.44 90 VAL A C 1
ATOM 708 O O . VAL A 1 90 ? 1.233 1.359 7.162 1.00 87.44 90 VAL A O 1
ATOM 711 N N . CYS A 1 91 ? 3.297 2.062 7.696 1.00 79.81 91 CYS A N 1
ATOM 712 C CA . CYS A 1 91 ? 3.309 1.433 9.018 1.00 79.81 91 CYS A CA 1
ATOM 713 C C . CYS A 1 91 ? 2.709 2.291 10.143 1.00 79.81 91 CYS A C 1
ATOM 715 O O . CYS A 1 91 ? 2.454 1.746 11.217 1.00 79.81 91 CYS A O 1
ATOM 717 N N . ARG A 1 92 ? 2.532 3.599 9.939 1.00 67.50 92 ARG A N 1
ATOM 718 C CA . ARG A 1 92 ? 1.888 4.506 10.899 1.00 67.50 92 ARG A CA 1
ATOM 719 C C . ARG A 1 92 ? 0.422 4.707 10.546 1.00 67.50 92 ARG A C 1
ATOM 721 O O . ARG A 1 92 ? -0.402 4.582 11.476 1.00 67.50 92 ARG A O 1
#

Secondary structure (DSSP, 8-state):
-HHHHHHHHHHHHHHT-IIIIIHHHHHHHHHHHHHHHHHHHHHHHH---S-TT-TT--HHHHHHHHHS--GGGGG-HHHHHHHHHHHHHHH-

Solvent-accessible surface area (backbone atoms only — not comparable to full-atom values): 5497 Å² total; per-residue (Å²): 112,71,66,60,51,54,52,53,51,52,52,54,46,58,74,50,34,62,86,73,34,47,51,63,48,47,66,51,47,53,57,52,51,53,51,52,51,49,53,49,50,52,49,51,72,66,47,60,78,87,46,95,90,52,81,73,72,27,56,69,50,55,50,47,61,74,70,55,82,63,74,78,49,74,80,38,68,67,54,54,54,54,51,53,53,51,53,53,68,72,76,106

Foldseek 3Di:
DVVVVVVVVVVVQVVCDDVRHVVVVCVVVVVVVVVVVVVVVVVLQVPADPDPVCNCPGPVNVVVVVPVDDPVCVPPPVVVVVVVVVVVVVVD

Radius of gyration: 20.56 Å; Cα contacts (8 Å, |Δi|>4): 23; chains: 1; bounding box: 49×30×52 Å